Protein AF-A0A942LRW4-F1 (afdb_monomer_lite)

Sequence (94 aa):
MKKIFTTILAILLTAMAYTQTATAPAVGDGSAGNPYQIATLNNLYWISQNPTKWYSHYIQTANINASATSTWNSGAGWQSIGYGNGAKSIQGNL

Structure (mmCIF, N/CA/C/O backbone):
data_AF-A0A942LRW4-F1
#
_entry.id   AF-A0A942LRW4-F1
#
loop_
_atom_site.group_PDB
_atom_site.id
_atom_site.type_symbol
_atom_site.label_atom_id
_atom_site.label_alt_id
_atom_site.label_comp_id
_atom_site.label_asym_id
_atom_site.label_entity_id
_atom_site.label_seq_id
_atom_site.pdbx_PDB_ins_code
_atom_site.Cartn_x
_atom_site.Cartn_y
_atom_site.Cartn_z
_atom_site.occupancy
_atom_site.B_iso_or_equiv
_atom_site.auth_seq_id
_atom_site.auth_comp_id
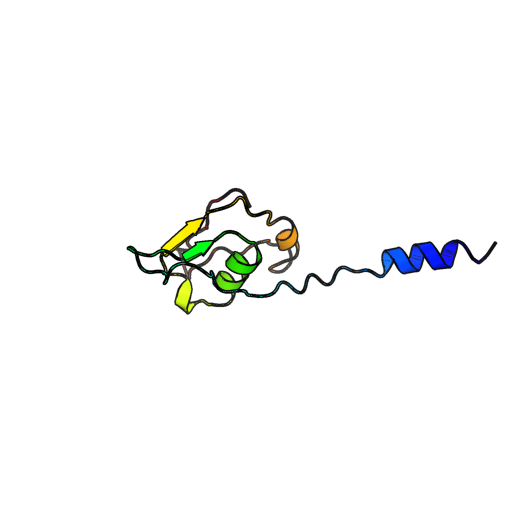_atom_site.auth_asym_id
_atom_site.auth_atom_id
_atom_site.pdbx_PDB_model_num
ATOM 1 N N . MET A 1 1 ? 20.059 -21.332 -42.265 1.00 55.25 1 MET A N 1
ATOM 2 C CA . MET A 1 1 ? 20.295 -21.151 -40.813 1.00 55.25 1 MET A CA 1
ATOM 3 C C . MET A 1 1 ? 20.216 -19.669 -40.414 1.00 55.25 1 MET A C 1
ATOM 5 O O . MET A 1 1 ? 21.213 -19.088 -40.023 1.00 55.25 1 MET A O 1
ATOM 9 N N . LYS A 1 2 ? 19.045 -19.023 -40.559 1.00 43.38 2 LYS A N 1
ATOM 10 C CA . LYS A 1 2 ? 18.832 -17.601 -40.186 1.00 43.38 2 LYS A CA 1
ATOM 11 C C . LYS A 1 2 ? 17.431 -17.293 -39.621 1.00 43.38 2 LYS A C 1
ATOM 13 O O . LYS A 1 2 ? 17.124 -16.139 -39.380 1.00 43.38 2 LYS A O 1
ATOM 18 N N . LYS A 1 3 ? 16.573 -18.305 -39.417 1.00 43.97 3 LYS A N 1
ATOM 19 C CA . LYS A 1 3 ? 15.169 -18.102 -38.998 1.00 43.97 3 LYS A CA 1
ATOM 20 C C . LYS A 1 3 ? 14.856 -18.540 -37.561 1.00 43.97 3 LYS A C 1
ATOM 22 O O . LYS A 1 3 ? 13.791 -18.218 -37.061 1.00 43.97 3 LYS A O 1
ATOM 27 N N . ILE A 1 4 ? 15.785 -19.237 -36.896 1.00 52.34 4 ILE A N 1
ATOM 28 C CA . ILE A 1 4 ? 15.621 -19.685 -35.499 1.00 52.34 4 ILE A CA 1
ATOM 29 C C . ILE A 1 4 ? 16.098 -18.603 -34.507 1.00 52.34 4 ILE A C 1
ATOM 31 O O . ILE A 1 4 ? 15.555 -18.480 -33.416 1.00 52.34 4 ILE A O 1
ATOM 35 N N . PHE A 1 5 ? 17.048 -17.746 -34.905 1.00 51.22 5 PHE A N 1
ATOM 36 C CA . PHE A 1 5 ? 17.563 -16.664 -34.052 1.00 51.22 5 PHE A CA 1
ATOM 37 C C . PHE A 1 5 ? 16.579 -15.501 -33.855 1.00 51.22 5 PHE A C 1
ATOM 39 O O . PHE A 1 5 ? 16.586 -14.860 -32.809 1.00 51.22 5 PHE A O 1
ATOM 46 N N . THR A 1 6 ? 15.697 -15.246 -34.823 1.00 45.19 6 THR A N 1
ATOM 47 C CA . THR A 1 6 ? 14.695 -14.174 -34.728 1.00 45.19 6 THR A CA 1
ATOM 48 C C . THR A 1 6 ? 13.577 -14.478 -33.731 1.00 45.19 6 THR A C 1
ATOM 50 O O . THR A 1 6 ? 13.026 -13.552 -33.147 1.00 45.19 6 THR A O 1
ATOM 53 N N . THR A 1 7 ? 13.259 -15.751 -33.481 1.00 48.81 7 THR A N 1
ATOM 54 C CA . THR A 1 7 ? 12.165 -16.125 -32.569 1.00 48.81 7 THR A CA 1
ATOM 55 C C . THR A 1 7 ? 12.593 -16.081 -31.100 1.00 48.81 7 THR A C 1
ATOM 57 O O . THR A 1 7 ? 11.803 -15.695 -30.248 1.00 48.81 7 THR A O 1
ATOM 60 N N . ILE A 1 8 ? 13.858 -16.391 -30.794 1.00 52.00 8 ILE A N 1
ATOM 61 C CA . ILE A 1 8 ? 14.394 -16.349 -29.420 1.00 52.00 8 ILE A CA 1
ATOM 62 C C . ILE A 1 8 ? 14.589 -14.897 -28.943 1.00 52.00 8 ILE A C 1
ATOM 64 O O . ILE A 1 8 ? 14.372 -14.601 -27.771 1.00 52.00 8 ILE A O 1
ATOM 68 N N . LEU A 1 9 ? 14.896 -13.964 -29.853 1.00 43.59 9 LEU A N 1
ATOM 69 C CA . LEU A 1 9 ? 15.011 -12.536 -29.531 1.00 43.59 9 LEU A CA 1
ATOM 70 C C . LEU A 1 9 ? 13.642 -11.861 -29.305 1.00 43.59 9 LEU A C 1
ATOM 72 O O . LEU A 1 9 ? 13.542 -10.942 -28.501 1.00 43.59 9 LEU A O 1
ATOM 76 N N . ALA A 1 10 ? 12.577 -12.348 -29.954 1.00 48.69 10 ALA A N 1
ATOM 77 C CA . ALA A 1 10 ? 11.210 -11.860 -29.741 1.00 48.69 10 ALA A CA 1
ATOM 78 C C . ALA A 1 10 ? 10.607 -12.330 -28.404 1.00 48.69 10 ALA A C 1
ATOM 80 O O . ALA A 1 10 ? 9.806 -11.616 -27.809 1.00 48.69 10 ALA A O 1
ATOM 81 N N . ILE A 1 11 ? 11.030 -13.495 -27.900 1.00 51.47 11 ILE A N 1
ATOM 82 C CA . ILE A 1 11 ? 10.619 -14.010 -26.583 1.00 51.47 11 ILE A CA 1
ATOM 83 C C . ILE A 1 11 ? 11.421 -13.334 -25.450 1.00 51.47 11 ILE A C 1
ATOM 85 O O . ILE A 1 11 ? 10.922 -13.201 -24.339 1.00 51.47 11 ILE A O 1
ATOM 89 N N . LEU A 1 12 ? 12.626 -12.818 -25.734 1.00 48.56 12 LEU A N 1
ATOM 90 C CA . LEU A 1 12 ? 13.406 -12.001 -24.789 1.00 48.56 12 LEU A CA 1
ATOM 91 C C . LEU A 1 12 ? 12.954 -10.529 -24.707 1.00 48.56 12 LEU A C 1
ATOM 93 O O . LEU A 1 12 ? 13.355 -9.826 -23.783 1.00 48.56 12 LEU A O 1
ATOM 97 N N . LEU A 1 13 ? 12.132 -10.056 -25.654 1.00 46.97 13 LEU A N 1
ATOM 98 C CA . LEU A 1 13 ? 11.635 -8.673 -25.711 1.00 46.97 13 LEU A CA 1
ATOM 99 C C . LEU A 1 13 ? 10.227 -8.511 -25.115 1.00 46.97 13 LEU A C 1
ATOM 101 O O . LEU A 1 13 ? 9.580 -7.487 -25.303 1.00 46.97 13 LEU A O 1
ATOM 105 N N . THR A 1 14 ? 9.749 -9.478 -24.335 1.00 49.00 14 THR A N 1
ATOM 106 C CA . THR A 1 14 ? 8.740 -9.194 -23.310 1.00 49.00 14 THR A CA 1
ATOM 107 C C . THR A 1 14 ? 9.479 -8.869 -22.020 1.00 49.00 14 THR A C 1
ATOM 109 O O . THR A 1 14 ? 9.402 -9.610 -21.040 1.00 49.00 14 THR A O 1
ATOM 112 N N . ALA A 1 15 ? 10.246 -7.774 -22.017 1.00 52.91 15 ALA A N 1
ATOM 113 C CA . ALA A 1 15 ? 10.559 -7.111 -20.763 1.00 52.91 15 ALA A CA 1
ATOM 114 C C . ALA A 1 15 ? 9.197 -6.778 -20.161 1.00 52.91 15 ALA A C 1
ATOM 116 O O . ALA A 1 15 ? 8.497 -5.893 -20.651 1.00 52.91 15 ALA A O 1
ATOM 117 N N . MET A 1 16 ? 8.764 -7.604 -19.211 1.00 53.78 16 MET A N 1
ATOM 118 C CA . MET A 1 16 ? 7.523 -7.419 -18.488 1.00 53.78 16 MET A CA 1
ATOM 119 C C . MET A 1 16 ? 7.662 -6.069 -17.799 1.00 53.78 16 MET A C 1
ATOM 121 O O . MET A 1 16 ? 8.282 -5.954 -16.744 1.00 53.78 16 MET A O 1
ATOM 125 N N . ALA A 1 17 ? 7.168 -5.019 -18.447 1.00 52.31 17 ALA A N 1
ATOM 126 C CA . ALA A 1 17 ? 6.923 -3.761 -17.792 1.00 52.31 17 ALA A CA 1
ATOM 127 C C . ALA A 1 17 ? 5.838 -4.087 -16.771 1.00 52.31 17 ALA A C 1
ATOM 129 O O . ALA A 1 17 ? 4.657 -4.150 -17.104 1.00 52.31 17 ALA A O 1
ATOM 130 N N . TYR A 1 18 ? 6.247 -4.407 -15.544 1.00 58.25 18 TYR A N 1
ATOM 131 C CA . TYR A 1 18 ? 5.332 -4.525 -14.425 1.00 58.25 18 TYR A CA 1
ATOM 132 C C . TYR A 1 18 ? 4.811 -3.115 -14.156 1.00 58.25 18 TYR A C 1
ATOM 134 O O . TYR A 1 18 ? 5.328 -2.391 -13.308 1.00 58.25 18 TYR A O 1
ATOM 142 N N . THR A 1 19 ? 3.811 -2.683 -14.925 1.00 66.56 19 THR A N 1
ATOM 143 C CA . THR A 1 19 ? 3.045 -1.472 -14.645 1.00 66.56 19 THR A CA 1
ATOM 144 C C . THR A 1 19 ? 2.140 -1.797 -13.465 1.00 66.56 19 THR A C 1
ATOM 146 O O . THR A 1 19 ? 0.941 -2.052 -13.620 1.00 66.56 19 THR A O 1
ATOM 149 N N . GLN A 1 20 ? 2.738 -1.893 -12.275 1.00 80.19 20 GLN A N 1
ATOM 150 C CA . GLN A 1 20 ? 1.994 -2.118 -11.049 1.00 80.19 20 GLN A CA 1
ATOM 151 C C . GLN A 1 20 ? 0.942 -1.015 -10.938 1.00 80.19 20 GLN A C 1
ATOM 153 O O . GLN A 1 20 ? 1.264 0.169 -10.907 1.00 80.19 20 GLN A O 1
ATOM 158 N N . THR A 1 21 ? -0.329 -1.404 -10.912 1.00 87.75 21 THR A N 1
ATOM 159 C CA . THR A 1 21 ? -1.428 -0.440 -10.832 1.00 87.75 21 THR A CA 1
ATOM 160 C C . THR A 1 21 ? -1.831 -0.263 -9.375 1.00 87.75 21 THR A C 1
ATOM 162 O O . THR A 1 21 ? -1.981 -1.245 -8.643 1.00 87.75 21 THR A O 1
ATOM 165 N N . ALA A 1 22 ? -1.981 0.986 -8.935 1.00 92.31 22 ALA A N 1
ATOM 166 C CA . ALA A 1 22 ? -2.459 1.301 -7.595 1.00 92.31 22 ALA A CA 1
ATOM 167 C C . ALA A 1 22 ? -3.977 1.115 -7.559 1.00 92.31 22 ALA A C 1
ATOM 169 O O . ALA A 1 22 ? -4.715 1.881 -8.176 1.00 92.31 22 ALA A O 1
ATOM 170 N N . THR A 1 23 ? -4.447 0.100 -6.837 1.00 96.06 23 THR A N 1
ATOM 171 C CA . THR A 1 23 ? -5.878 -0.196 -6.708 1.00 96.06 23 THR A CA 1
ATOM 172 C C . THR A 1 23 ? -6.285 -0.150 -5.244 1.00 96.06 23 THR A C 1
ATOM 174 O O . THR A 1 23 ? -5.773 -0.922 -4.432 1.00 96.06 23 THR A O 1
ATOM 177 N N . ALA A 1 24 ? -7.219 0.743 -4.910 1.00 96.62 24 ALA A N 1
ATOM 178 C CA . ALA A 1 24 ? -7.745 0.842 -3.555 1.00 96.62 24 ALA A CA 1
ATOM 179 C C . ALA A 1 24 ? -8.373 -0.491 -3.102 1.00 96.62 24 ALA A C 1
ATOM 181 O O . ALA A 1 24 ? -8.944 -1.208 -3.931 1.00 96.62 24 ALA A O 1
ATOM 182 N N . PRO A 1 25 ? -8.289 -0.833 -1.806 1.00 96.62 25 PRO A N 1
ATOM 183 C CA . PRO A 1 25 ? -9.061 -1.927 -1.231 1.00 96.62 25 PRO A CA 1
ATOM 184 C C . PRO A 1 25 ? -10.551 -1.752 -1.535 1.00 96.62 25 PRO A C 1
ATOM 186 O O . PRO A 1 25 ? -11.106 -0.676 -1.326 1.00 96.62 25 PRO A O 1
ATOM 189 N N . ALA A 1 26 ? -11.199 -2.807 -2.029 1.00 97.12 26 ALA A N 1
ATOM 190 C CA . ALA A 1 26 ? -12.626 -2.767 -2.356 1.00 97.12 26 ALA A CA 1
ATOM 191 C C . ALA A 1 26 ? -13.529 -2.833 -1.110 1.00 97.12 26 ALA A C 1
ATOM 193 O O . ALA A 1 26 ? -14.714 -2.522 -1.191 1.00 97.12 26 ALA A O 1
ATOM 194 N N . VAL A 1 27 ? -12.974 -3.259 0.030 1.00 97.75 27 VAL A N 1
ATOM 195 C CA . VAL A 1 27 ? -13.691 -3.452 1.294 1.00 97.75 27 VAL A CA 1
ATOM 196 C C . VAL A 1 27 ? -12.952 -2.738 2.421 1.00 97.75 27 VAL A C 1
ATOM 198 O O . VAL A 1 27 ? -11.719 -2.780 2.491 1.00 97.75 27 VAL A O 1
ATOM 201 N N . GLY A 1 28 ? -13.727 -2.127 3.314 1.00 97.19 28 GLY A N 1
ATOM 202 C CA . GLY A 1 28 ? -13.234 -1.326 4.428 1.00 97.19 28 GLY A CA 1
ATOM 203 C C . GLY A 1 28 ? -13.150 0.161 4.104 1.00 97.19 28 GLY A C 1
ATOM 204 O O . GLY A 1 28 ? -13.030 0.559 2.946 1.00 97.19 28 GLY A O 1
ATOM 205 N N . ASP A 1 29 ? -13.198 0.987 5.144 1.00 97.31 29 ASP A N 1
ATOM 206 C CA . ASP A 1 29 ? -12.979 2.438 5.067 1.00 97.31 29 ASP A CA 1
ATOM 207 C C . ASP A 1 29 ? -11.692 2.882 5.782 1.00 97.31 29 ASP A C 1
ATOM 209 O O . ASP A 1 29 ? -11.317 4.056 5.725 1.00 97.31 29 ASP A O 1
ATOM 213 N N . GLY A 1 30 ? -10.984 1.940 6.413 1.00 95.94 30 GLY A N 1
ATOM 214 C CA . GLY A 1 30 ? -9.735 2.192 7.121 1.00 95.94 30 GLY A CA 1
ATOM 215 C C . GLY A 1 30 ? -9.918 2.654 8.566 1.00 95.94 30 GLY A C 1
ATOM 216 O O . GLY A 1 30 ? -8.918 2.960 9.220 1.00 95.94 30 GLY A O 1
ATOM 217 N N . SER A 1 31 ? -11.149 2.702 9.082 1.00 97.12 31 SER A N 1
ATOM 218 C CA . SER A 1 31 ? -11.430 2.896 10.507 1.00 97.12 31 SER A CA 1
ATOM 219 C C . SER A 1 31 ? -11.151 1.626 11.318 1.00 97.12 31 SER A C 1
ATOM 221 O O . SER A 1 31 ? -11.070 0.524 10.778 1.00 97.12 31 SER A O 1
ATOM 223 N N . ALA A 1 32 ? -11.036 1.762 12.642 1.00 94.25 32 ALA A N 1
ATOM 224 C CA . ALA A 1 32 ? -10.813 0.623 13.535 1.00 94.25 32 ALA A CA 1
ATOM 225 C C . ALA A 1 32 ? -11.943 -0.423 13.479 1.00 94.25 32 ALA A C 1
ATOM 227 O O . ALA A 1 32 ? -11.678 -1.614 13.618 1.00 94.25 32 ALA A O 1
ATOM 228 N N . GLY A 1 33 ? -13.191 0.017 13.270 1.00 97.12 33 GLY A N 1
ATOM 229 C CA . GLY A 1 33 ? -14.356 -0.866 13.157 1.00 97.12 33 GLY A CA 1
ATOM 230 C C . GLY A 1 33 ? -14.547 -1.469 11.762 1.00 97.12 33 GLY A C 1
ATOM 231 O O . GLY A 1 33 ? -15.273 -2.450 11.625 1.00 97.1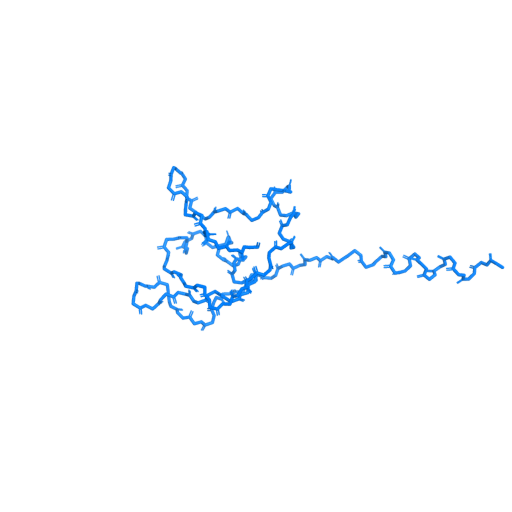2 33 GLY A O 1
ATOM 232 N N . ASN A 1 34 ? -13.901 -0.903 10.739 1.00 97.50 34 ASN A N 1
ATOM 233 C CA . ASN A 1 34 ? -14.031 -1.324 9.346 1.00 97.50 34 ASN A CA 1
ATOM 234 C C . ASN A 1 34 ? -12.688 -1.176 8.589 1.00 97.50 34 ASN A C 1
ATOM 236 O O . ASN A 1 34 ? -12.545 -0.319 7.706 1.00 97.50 34 ASN A O 1
ATOM 240 N N . PRO A 1 35 ? -11.669 -1.982 8.950 1.00 97.19 35 PRO A N 1
ATOM 241 C CA . PRO A 1 35 ? -10.330 -1.880 8.376 1.00 97.19 35 PRO A CA 1
ATOM 242 C C . PRO A 1 35 ? -10.329 -2.199 6.879 1.00 97.19 35 PRO A C 1
ATOM 244 O O . PRO A 1 35 ? -11.094 -3.039 6.406 1.00 97.19 35 PRO A O 1
ATOM 247 N N . TYR A 1 36 ? -9.417 -1.577 6.131 1.00 97.00 36 TYR A N 1
ATOM 248 C CA . TYR A 1 36 ? -9.192 -1.917 4.728 1.00 97.00 36 TYR A CA 1
ATOM 249 C C . TYR A 1 36 ? -8.717 -3.371 4.583 1.00 97.00 36 TYR A C 1
ATOM 251 O O . TYR A 1 36 ? -7.757 -3.782 5.240 1.00 97.00 36 TYR A O 1
ATOM 259 N N . GLN A 1 37 ? -9.348 -4.138 3.693 1.00 96.12 37 GLN A N 1
ATOM 260 C CA . GLN A 1 37 ? -8.978 -5.533 3.434 1.00 96.12 37 GLN A CA 1
ATOM 261 C C . GLN A 1 37 ? -7.973 -5.639 2.286 1.00 96.12 37 GLN A C 1
ATOM 263 O O . GLN A 1 37 ? -8.264 -5.270 1.147 1.00 96.12 37 GLN A O 1
ATOM 268 N N . ILE A 1 38 ? -6.785 -6.161 2.575 1.00 94.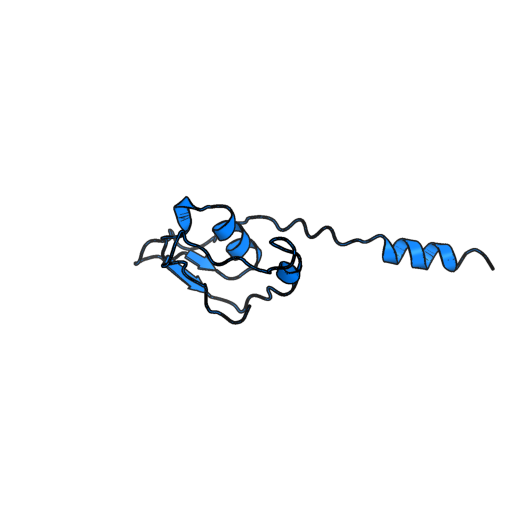44 38 ILE A N 1
ATOM 269 C CA . ILE A 1 38 ? -5.679 -6.262 1.623 1.00 94.44 38 ILE A CA 1
ATOM 270 C C . ILE A 1 38 ? -5.545 -7.716 1.172 1.00 94.44 38 ILE A C 1
ATOM 272 O O . ILE A 1 38 ? -5.193 -8.592 1.961 1.00 94.44 38 ILE A O 1
ATOM 276 N N . ALA A 1 39 ? -5.806 -7.959 -0.112 1.00 94.12 39 ALA A N 1
ATOM 277 C CA . ALA A 1 39 ? -5.731 -9.294 -0.711 1.00 94.12 39 ALA A CA 1
ATOM 278 C C . ALA A 1 39 ? -4.731 -9.387 -1.874 1.00 94.12 39 ALA A C 1
ATOM 280 O O . ALA A 1 39 ? -4.440 -10.481 -2.350 1.00 94.12 39 ALA A O 1
ATOM 281 N N . THR A 1 40 ? -4.219 -8.254 -2.367 1.00 92.44 40 THR A N 1
ATOM 282 C CA . THR A 1 40 ? -3.402 -8.209 -3.587 1.00 92.44 40 THR A CA 1
ATOM 283 C C . THR A 1 40 ? -2.204 -7.277 -3.458 1.00 92.44 40 THR A C 1
ATOM 285 O O . THR A 1 40 ? -2.213 -6.321 -2.676 1.00 92.44 40 THR A O 1
ATOM 288 N N . LEU A 1 41 ? -1.198 -7.503 -4.308 1.00 90.19 41 LEU A N 1
ATOM 289 C CA . LEU A 1 41 ? -0.049 -6.609 -4.432 1.00 90.19 41 LEU A CA 1
ATOM 290 C C . LEU A 1 41 ? -0.458 -5.198 -4.890 1.00 90.19 41 LEU A C 1
ATOM 292 O O . LEU A 1 41 ? 0.134 -4.214 -4.459 1.00 90.19 41 LEU A O 1
ATOM 296 N N . ASN A 1 42 ? -1.518 -5.071 -5.694 1.00 92.25 42 ASN A N 1
ATOM 297 C CA . ASN A 1 42 ? -2.071 -3.779 -6.109 1.00 92.25 42 ASN A CA 1
ATOM 298 C C . ASN A 1 42 ? -2.643 -2.977 -4.935 1.00 92.25 42 ASN A C 1
ATOM 300 O O . ASN A 1 42 ? -2.515 -1.751 -4.925 1.00 92.25 42 ASN A O 1
ATOM 304 N N . ASN A 1 43 ? -3.246 -3.648 -3.946 1.00 93.62 43 ASN A N 1
ATOM 305 C CA . ASN A 1 43 ? -3.719 -2.984 -2.733 1.00 93.62 43 ASN A CA 1
ATOM 306 C C . ASN A 1 43 ? -2.553 -2.499 -1.880 1.00 93.62 43 ASN A C 1
ATOM 308 O O . ASN A 1 43 ? -2.588 -1.361 -1.424 1.00 93.62 43 ASN A O 1
ATOM 312 N N . LEU A 1 44 ? -1.502 -3.314 -1.722 1.00 90.06 44 LEU A N 1
ATOM 313 C CA . LEU A 1 44 ? -0.271 -2.860 -1.073 1.00 90.06 44 LEU A CA 1
ATOM 314 C C . LEU A 1 44 ? 0.283 -1.642 -1.807 1.00 90.06 44 LE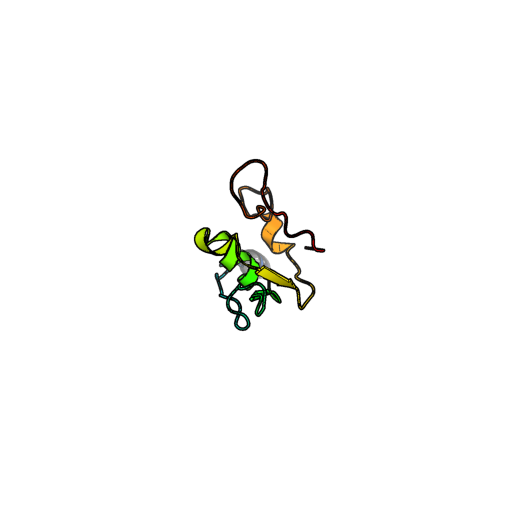U A C 1
ATOM 316 O O . LEU A 1 44 ? 0.420 -0.581 -1.207 1.00 90.06 44 LEU A O 1
ATOM 320 N N . TYR A 1 45 ? 0.488 -1.736 -3.121 1.00 90.12 45 TYR A N 1
ATOM 321 C CA . TYR A 1 45 ? 0.980 -0.614 -3.914 1.00 90.12 45 TYR A CA 1
ATOM 322 C C . TYR A 1 45 ? 0.145 0.651 -3.709 1.00 90.12 45 TYR A C 1
ATOM 324 O O . TYR A 1 45 ? 0.709 1.711 -3.451 1.00 90.12 45 TYR A O 1
ATOM 332 N N . TRP A 1 46 ? -1.183 0.544 -3.706 1.00 93.75 46 TRP A N 1
ATOM 333 C CA . TRP A 1 46 ? -2.055 1.678 -3.422 1.00 93.75 46 TRP A CA 1
ATOM 334 C C . TRP A 1 46 ? -1.758 2.339 -2.075 1.00 93.75 46 TRP A C 1
ATOM 336 O O . TRP A 1 46 ? -1.653 3.562 -2.033 1.00 93.75 46 TRP A O 1
ATOM 346 N N . ILE A 1 47 ? -1.537 1.579 -0.999 1.00 91.31 47 ILE A N 1
ATOM 347 C CA . ILE A 1 47 ? -1.180 2.168 0.300 1.00 91.31 47 ILE A CA 1
ATOM 348 C C . ILE A 1 47 ? 0.123 2.970 0.178 1.00 91.31 47 ILE A C 1
ATOM 350 O O . ILE A 1 47 ? 0.174 4.110 0.635 1.00 91.31 47 ILE A O 1
ATOM 354 N N . SER A 1 48 ? 1.154 2.436 -0.492 1.00 85.94 48 SER A N 1
ATOM 355 C CA . SER A 1 48 ? 2.437 3.149 -0.658 1.00 85.94 48 SER A CA 1
ATOM 356 C C . SER A 1 48 ? 2.284 4.491 -1.376 1.00 85.94 48 SER A C 1
ATOM 358 O O . SER A 1 48 ? 2.965 5.451 -1.033 1.00 85.94 48 SER A O 1
ATOM 360 N N . GLN A 1 49 ? 1.351 4.571 -2.328 1.00 87.94 49 GLN A N 1
ATOM 361 C CA . GLN A 1 49 ? 1.093 5.775 -3.116 1.00 87.94 49 GLN A CA 1
ATOM 362 C C . GLN A 1 49 ? 0.144 6.765 -2.418 1.00 87.94 49 GLN A C 1
ATOM 364 O O . GLN A 1 49 ? -0.069 7.862 -2.927 1.00 87.94 49 GLN A O 1
ATOM 369 N N . ASN A 1 50 ? -0.426 6.414 -1.257 1.00 90.88 50 ASN A N 1
ATOM 370 C CA . ASN A 1 50 ? -1.402 7.238 -0.539 1.00 90.88 50 ASN A CA 1
ATOM 371 C C . ASN A 1 50 ? -0.967 7.499 0.918 1.00 90.88 50 ASN A C 1
ATOM 373 O O . ASN A 1 50 ? -1.528 6.903 1.841 1.00 90.88 50 ASN A O 1
ATOM 377 N N . PRO A 1 51 ? -0.019 8.426 1.168 1.00 89.12 51 PRO A N 1
ATOM 378 C CA . PRO A 1 51 ? 0.486 8.719 2.515 1.00 89.12 51 PRO A CA 1
ATOM 379 C C . PRO A 1 51 ? -0.585 9.103 3.539 1.00 89.12 51 PRO A C 1
ATOM 381 O O . PRO A 1 51 ? -0.485 8.759 4.715 1.00 89.12 51 PRO A O 1
ATOM 384 N N . THR A 1 52 ? -1.663 9.751 3.092 1.00 91.50 52 THR A N 1
ATOM 385 C CA . THR A 1 52 ? -2.819 10.102 3.936 1.00 91.50 52 THR A CA 1
ATOM 386 C C . THR A 1 52 ? -3.553 8.880 4.495 1.00 91.50 52 THR A C 1
ATOM 388 O O . THR A 1 52 ? -4.332 9.008 5.436 1.00 91.50 52 THR A O 1
ATOM 391 N N . LYS A 1 53 ? -3.305 7.689 3.940 1.00 92.81 53 LYS A N 1
ATOM 392 C CA . LYS A 1 53 ? -3.887 6.412 4.362 1.00 92.81 53 LYS A CA 1
ATOM 393 C C . LYS A 1 53 ? -2.944 5.589 5.231 1.00 92.81 53 LYS A C 1
ATOM 395 O O . LYS A 1 53 ? -3.371 4.599 5.810 1.00 92.81 53 LYS A O 1
ATOM 400 N N . TRP A 1 54 ? -1.681 5.975 5.397 1.00 90.19 54 TRP A N 1
ATOM 401 C CA . TRP A 1 54 ? -0.700 5.168 6.138 1.00 90.19 54 TRP A CA 1
ATOM 402 C C . TRP A 1 54 ? -1.073 4.908 7.602 1.00 90.19 54 TRP A C 1
ATOM 404 O O . TRP A 1 54 ? -0.640 3.914 8.178 1.00 90.19 54 TRP A O 1
ATOM 414 N N . TYR A 1 55 ? -1.906 5.770 8.184 1.00 89.56 55 TYR A N 1
ATOM 415 C CA . TYR A 1 55 ? -2.383 5.660 9.563 1.00 89.56 55 TYR A CA 1
ATOM 416 C C . TYR A 1 55 ? -3.753 4.973 9.699 1.00 89.56 55 TYR A C 1
ATOM 418 O O . TYR A 1 55 ? -4.293 4.908 10.800 1.00 89.56 55 TYR A O 1
ATOM 426 N N . SER A 1 56 ? -4.324 4.467 8.603 1.00 92.94 56 SER A N 1
ATOM 427 C CA . SER A 1 56 ? -5.555 3.671 8.628 1.00 92.94 56 SER A CA 1
ATOM 428 C C . SER A 1 56 ? -5.331 2.269 9.209 1.00 92.94 56 SER A C 1
ATOM 430 O O . SER A 1 56 ? -4.201 1.810 9.391 1.00 92.94 56 SER A O 1
ATOM 432 N N . HIS A 1 57 ? -6.429 1.570 9.488 1.00 92.94 57 HIS A N 1
ATOM 433 C CA . HIS A 1 57 ? -6.427 0.173 9.904 1.00 92.94 57 HIS A CA 1
ATOM 434 C C . HIS A 1 57 ? -6.523 -0.763 8.696 1.00 92.94 57 HIS A C 1
ATOM 436 O O . HIS A 1 57 ? -7.257 -0.495 7.742 1.00 92.94 57 HIS A O 1
ATOM 442 N N . TYR A 1 58 ? -5.800 -1.880 8.771 1.00 93.19 58 TYR A N 1
ATOM 443 C CA . TYR A 1 58 ? -5.650 -2.846 7.687 1.00 93.19 58 TYR A CA 1
ATOM 444 C C . TYR A 1 58 ? -5.778 -4.273 8.212 1.00 93.19 58 TYR A C 1
ATOM 446 O O . TYR A 1 58 ? -5.296 -4.576 9.303 1.00 93.19 58 TYR A O 1
ATOM 454 N N . ILE A 1 59 ? -6.372 -5.153 7.410 1.00 93.88 59 ILE A N 1
ATOM 455 C CA . ILE A 1 59 ? -6.362 -6.599 7.627 1.00 93.88 59 ILE A CA 1
ATOM 456 C C . ILE A 1 59 ? -5.990 -7.304 6.325 1.00 93.88 59 ILE A C 1
ATOM 458 O O . ILE A 1 59 ? -6.531 -6.995 5.264 1.00 93.88 59 ILE A O 1
ATOM 462 N N . GLN A 1 60 ? -5.050 -8.243 6.389 1.00 93.31 60 GLN A N 1
ATOM 463 C CA . GLN A 1 60 ? -4.716 -9.084 5.245 1.00 93.31 60 GLN A CA 1
ATOM 464 C C . GLN A 1 60 ? -5.709 -10.246 5.170 1.00 93.31 60 GLN A C 1
ATOM 466 O O . GLN A 1 60 ? -5.918 -10.944 6.159 1.00 93.31 60 GLN A O 1
ATOM 471 N N . THR A 1 61 ? -6.318 -10.455 4.007 1.00 95.44 61 THR A N 1
ATOM 472 C CA . THR A 1 61 ? -7.318 -11.519 3.798 1.00 95.44 61 THR A CA 1
ATOM 473 C C . THR A 1 61 ? -6.847 -12.611 2.841 1.00 95.44 61 THR A C 1
ATOM 475 O O . THR A 1 61 ? -7.524 -13.624 2.685 1.00 95.44 61 THR A O 1
ATOM 478 N N . ALA A 1 62 ? -5.670 -12.440 2.234 1.00 91.56 62 ALA A N 1
ATOM 479 C CA . ALA A 1 62 ? -5.018 -13.440 1.397 1.00 91.56 62 ALA A CA 1
ATOM 480 C C . ALA A 1 62 ? -3.492 -13.328 1.491 1.00 91.56 62 ALA A C 1
ATOM 482 O O . ALA A 1 62 ? -2.956 -12.247 1.742 1.00 91.56 62 ALA A O 1
ATOM 483 N N . ASN A 1 63 ? -2.789 -14.432 1.228 1.00 89.88 63 ASN A N 1
ATOM 484 C CA . ASN A 1 63 ? -1.343 -14.396 1.019 1.00 89.88 63 ASN A CA 1
ATOM 485 C C . ASN A 1 63 ? -1.036 -13.537 -0.211 1.00 89.88 63 ASN A C 1
ATOM 487 O O . ASN A 1 63 ? -1.622 -13.742 -1.275 1.00 89.88 63 ASN A O 1
ATOM 491 N N . ILE A 1 64 ? -0.112 -12.590 -0.072 1.00 87.00 64 ILE A N 1
ATOM 492 C CA . ILE A 1 64 ? 0.266 -11.685 -1.155 1.00 87.00 64 ILE A CA 1
ATOM 493 C C . ILE A 1 64 ? 1.687 -12.025 -1.561 1.00 87.00 64 ILE A C 1
ATOM 495 O O . ILE A 1 64 ? 2.606 -11.815 -0.786 1.00 87.00 64 ILE A O 1
ATOM 499 N N . ASN A 1 65 ? 1.856 -12.520 -2.785 1.00 85.50 65 ASN A N 1
ATOM 500 C CA . ASN A 1 65 ? 3.180 -12.679 -3.366 1.00 85.50 65 ASN A CA 1
ATOM 501 C C . ASN A 1 65 ? 3.723 -11.303 -3.775 1.00 85.50 65 ASN A C 1
ATOM 503 O O . ASN A 1 65 ? 3.225 -10.695 -4.728 1.00 85.50 65 ASN A O 1
ATOM 507 N N . ALA A 1 66 ? 4.743 -10.824 -3.075 1.00 83.31 66 ALA A N 1
ATOM 508 C CA . ALA A 1 66 ? 5.402 -9.557 -3.344 1.00 83.31 66 ALA A CA 1
ATOM 509 C C . ALA A 1 66 ? 6.810 -9.730 -3.928 1.00 83.31 66 ALA A C 1
ATOM 511 O O . ALA A 1 66 ? 7.585 -8.773 -3.943 1.00 83.31 66 ALA A O 1
ATOM 512 N N . SER A 1 67 ? 7.141 -10.895 -4.497 1.00 84.81 67 SER A N 1
ATOM 513 C CA . SER A 1 67 ? 8.415 -11.116 -5.201 1.00 84.81 67 SER A CA 1
ATOM 514 C C . SER A 1 67 ? 8.656 -10.094 -6.323 1.00 84.81 67 SER A C 1
ATOM 516 O O . SER A 1 67 ? 9.791 -9.685 -6.577 1.00 84.81 67 SER A O 1
ATOM 518 N N . ALA A 1 68 ? 7.577 -9.612 -6.951 1.00 84.12 68 ALA A N 1
ATOM 519 C CA . ALA A 1 68 ? 7.606 -8.563 -7.968 1.00 84.12 68 ALA A CA 1
ATOM 520 C C . ALA A 1 68 ? 8.049 -7.190 -7.423 1.00 84.12 68 ALA A C 1
ATOM 522 O O . ALA A 1 68 ? 8.416 -6.316 -8.204 1.00 84.12 68 ALA A O 1
ATOM 523 N N . THR A 1 69 ? 8.056 -6.996 -6.099 1.00 84.81 69 THR A N 1
ATOM 524 C CA . THR A 1 69 ? 8.560 -5.767 -5.468 1.00 84.81 69 THR A CA 1
ATOM 525 C C . THR A 1 69 ? 10.077 -5.715 -5.389 1.00 84.81 69 THR A C 1
ATOM 527 O O . THR A 1 69 ? 10.608 -4.652 -5.109 1.00 84.81 69 THR A O 1
ATOM 530 N N . SER A 1 70 ? 10.792 -6.809 -5.672 1.00 82.06 70 SER A N 1
ATOM 531 C CA . SER A 1 70 ? 12.263 -6.878 -5.598 1.00 82.06 70 SER A CA 1
ATOM 532 C C . SER A 1 70 ? 12.997 -5.814 -6.421 1.00 82.06 70 SER A C 1
ATOM 534 O O . SER A 1 70 ? 14.145 -5.506 -6.126 1.00 82.06 70 SER A O 1
ATOM 536 N N . THR A 1 71 ? 12.352 -5.227 -7.429 1.00 81.50 71 THR A N 1
ATOM 537 C CA . THR A 1 71 ? 12.892 -4.125 -8.241 1.00 81.50 71 THR A CA 1
ATOM 538 C C . THR A 1 71 ? 12.386 -2.743 -7.817 1.00 81.50 71 THR A C 1
ATOM 540 O O . THR A 1 71 ? 12.835 -1.729 -8.351 1.00 81.50 71 THR A O 1
ATOM 543 N N . TRP A 1 72 ? 11.460 -2.669 -6.861 1.00 80.94 72 TRP A N 1
ATOM 544 C CA . TRP A 1 72 ? 10.930 -1.411 -6.340 1.00 80.94 72 TRP A CA 1
ATOM 545 C C . TRP A 1 72 ? 11.961 -0.729 -5.450 1.00 80.94 72 TRP A C 1
ATOM 547 O O . TRP A 1 72 ? 12.859 -1.374 -4.907 1.00 80.94 72 TRP A O 1
ATOM 557 N N . ASN A 1 73 ? 11.824 0.592 -5.304 1.00 75.81 73 ASN A N 1
ATOM 558 C CA . ASN A 1 73 ? 12.674 1.414 -4.439 1.00 75.81 73 ASN A CA 1
ATOM 559 C C . ASN A 1 73 ? 14.170 1.160 -4.675 1.00 75.81 73 ASN A C 1
ATOM 561 O O . ASN A 1 73 ? 14.926 0.890 -3.747 1.00 75.81 73 ASN A O 1
ATOM 565 N N . SER A 1 74 ? 14.585 1.194 -5.945 1.00 80.19 74 SER A N 1
ATOM 566 C CA . SER A 1 74 ? 15.972 0.933 -6.356 1.00 80.19 74 SER A CA 1
ATOM 567 C C . SER A 1 74 ? 16.499 -0.442 -5.919 1.00 80.19 74 SER A C 1
ATOM 569 O O . SER A 1 74 ? 17.677 -0.587 -5.605 1.00 80.19 74 SER A O 1
ATOM 571 N N . GLY A 1 75 ? 15.627 -1.452 -5.891 1.00 78.31 75 GLY A N 1
ATOM 572 C CA . GLY A 1 75 ? 15.972 -2.814 -5.482 1.00 78.31 75 GLY A CA 1
ATOM 573 C C . GLY A 1 75 ? 15.825 -3.088 -3.983 1.00 78.31 75 GLY A C 1
ATOM 574 O O . GLY A 1 75 ? 16.126 -4.191 -3.534 1.00 78.31 75 GLY A O 1
ATOM 575 N N . ALA A 1 76 ? 15.362 -2.112 -3.197 1.00 77.31 76 ALA A N 1
ATOM 576 C CA . ALA A 1 76 ? 15.136 -2.283 -1.762 1.00 77.31 76 ALA A CA 1
ATOM 577 C C . ALA A 1 76 ? 13.861 -3.076 -1.433 1.00 77.31 76 ALA A C 1
ATOM 579 O O . ALA A 1 76 ? 13.647 -3.434 -0.275 1.00 77.31 76 ALA A O 1
ATOM 580 N N . GLY A 1 77 ? 13.012 -3.356 -2.424 1.00 79.25 77 GLY A N 1
ATOM 581 C CA . GLY A 1 77 ? 11.762 -4.065 -2.191 1.00 79.25 77 GLY A CA 1
ATOM 582 C C . GLY A 1 77 ? 10.608 -3.131 -1.842 1.00 79.25 77 GLY A C 1
ATOM 583 O O . GLY A 1 77 ? 10.645 -1.916 -2.054 1.00 79.25 77 GLY A O 1
ATOM 584 N N . TRP A 1 78 ? 9.561 -3.712 -1.265 1.00 79.06 78 TRP A N 1
ATOM 585 C CA . TRP A 1 78 ? 8.478 -2.968 -0.635 1.00 79.06 78 TRP A CA 1
ATOM 586 C C . TRP A 1 78 ? 8.995 -2.074 0.506 1.00 79.06 78 TRP A C 1
ATOM 588 O O . TRP A 1 78 ? 9.619 -2.551 1.453 1.00 79.06 78 TRP A O 1
ATOM 598 N N . GLN A 1 79 ? 8.687 -0.777 0.445 1.00 75.12 79 GLN A N 1
ATOM 599 C CA . GLN A 1 79 ? 9.008 0.163 1.518 1.00 75.12 79 GLN A CA 1
ATOM 600 C C . GLN A 1 79 ? 7.882 0.168 2.555 1.00 75.12 79 GLN A C 1
ATOM 602 O O . GLN A 1 79 ? 6.709 0.334 2.220 1.00 75.12 79 GLN A O 1
ATOM 607 N N . SER A 1 80 ? 8.241 -0.001 3.829 1.00 73.19 80 SER A N 1
ATOM 608 C CA . SER A 1 80 ? 7.303 0.112 4.950 1.00 73.19 80 SER A CA 1
ATOM 609 C C . SER A 1 80 ? 6.596 1.470 4.959 1.00 73.19 80 SER A C 1
ATOM 611 O O . SER A 1 80 ? 7.206 2.491 4.642 1.00 73.19 80 SER A O 1
ATOM 613 N N . ILE A 1 81 ? 5.331 1.488 5.380 1.00 79.19 81 ILE A N 1
ATOM 614 C CA . ILE A 1 81 ? 4.510 2.703 5.436 1.00 79.19 81 ILE A CA 1
ATOM 615 C C . ILE A 1 81 ? 4.713 3.444 6.767 1.00 79.19 81 ILE A C 1
ATOM 617 O O . ILE A 1 81 ? 4.947 2.830 7.806 1.00 79.19 81 ILE A O 1
ATOM 621 N N . GLY A 1 82 ? 4.595 4.771 6.751 1.00 65.94 82 GLY A N 1
ATOM 622 C CA . GLY A 1 82 ? 4.775 5.654 7.912 1.00 65.94 82 GLY A CA 1
ATOM 623 C C . GLY A 1 82 ? 6.005 6.563 7.795 1.00 65.94 82 GLY A C 1
ATOM 624 O O . GLY A 1 82 ? 6.956 6.255 7.082 1.00 65.94 82 GLY A O 1
ATOM 625 N N . TYR A 1 83 ? 5.989 7.696 8.501 1.00 55.72 83 TYR A N 1
ATOM 626 C CA . TYR A 1 83 ? 7.118 8.633 8.576 1.00 55.72 83 TYR A CA 1
ATOM 627 C C . TYR A 1 83 ? 7.815 8.540 9.950 1.00 55.72 83 TYR A C 1
ATOM 629 O O . TYR A 1 83 ? 7.148 8.577 10.983 1.00 55.72 83 TYR A O 1
ATOM 637 N N . GLY A 1 84 ? 9.153 8.455 9.973 1.00 59.28 84 GLY A N 1
ATOM 638 C CA . GLY A 1 84 ? 9.981 8.503 11.195 1.00 59.28 84 GLY A CA 1
ATOM 639 C C . GLY A 1 84 ? 10.169 7.165 11.932 1.00 59.28 84 GLY A C 1
ATOM 640 O O . GLY A 1 84 ? 9.870 6.102 11.395 1.00 59.28 84 GLY A O 1
ATOM 641 N N . ASN A 1 85 ? 10.641 7.218 13.189 1.00 55.53 85 ASN A N 1
ATOM 642 C CA . ASN A 1 85 ? 10.928 6.063 14.073 1.00 55.53 85 ASN A CA 1
ATOM 643 C C . ASN A 1 85 ? 9.714 5.144 14.376 1.00 55.53 85 ASN A C 1
ATOM 645 O O . ASN A 1 85 ? 9.833 4.211 15.163 1.00 55.53 85 ASN A O 1
ATOM 649 N N . GLY A 1 86 ? 8.544 5.417 13.786 1.00 53.00 86 GLY A N 1
ATOM 650 C CA . GLY A 1 86 ? 7.297 4.666 13.941 1.00 53.00 86 GLY A CA 1
ATOM 651 C C . GLY A 1 86 ? 6.746 4.096 12.631 1.00 53.00 86 GLY A C 1
ATOM 652 O O . GLY A 1 86 ? 5.538 3.876 12.544 1.00 53.00 86 GLY A O 1
ATOM 653 N N . ALA A 1 87 ? 7.585 3.897 11.605 1.00 54.59 87 ALA A N 1
ATOM 654 C CA . ALA A 1 87 ? 7.180 3.211 10.379 1.00 54.59 87 ALA A CA 1
ATOM 655 C C . ALA A 1 87 ? 6.523 1.861 10.724 1.00 54.59 87 ALA A C 1
ATOM 657 O O . ALA A 1 87 ? 7.139 0.988 11.338 1.00 54.59 87 ALA A O 1
ATOM 658 N N . LYS A 1 88 ? 5.250 1.694 10.353 1.00 57.78 88 LYS A N 1
ATOM 659 C CA . LYS A 1 88 ? 4.541 0.423 10.480 1.00 57.78 88 LYS A CA 1
ATOM 660 C C . LYS A 1 88 ? 4.988 -0.448 9.316 1.00 57.78 88 LYS A C 1
ATOM 662 O O . LYS A 1 88 ? 4.508 -0.319 8.189 1.00 57.78 88 LYS A O 1
ATOM 667 N N . SER A 1 89 ? 5.925 -1.351 9.584 1.00 55.72 89 SER A N 1
ATOM 668 C CA . SER A 1 89 ? 6.121 -2.491 8.703 1.00 55.72 89 SER A CA 1
ATOM 669 C C . SER A 1 89 ? 4.819 -3.291 8.694 1.00 55.72 89 SER A C 1
ATOM 671 O O . SER A 1 89 ? 4.298 -3.684 9.738 1.00 55.72 89 SER A O 1
ATOM 673 N N . ILE A 1 90 ? 4.253 -3.506 7.507 1.00 56.69 90 ILE A N 1
ATOM 674 C CA . ILE A 1 90 ? 3.245 -4.550 7.347 1.00 56.69 90 ILE A CA 1
ATOM 675 C C . ILE A 1 90 ? 4.039 -5.856 7.426 1.00 56.69 90 ILE A C 1
ATOM 677 O O . ILE A 1 90 ? 4.583 -6.317 6.428 1.00 56.69 90 ILE A O 1
ATOM 681 N N . 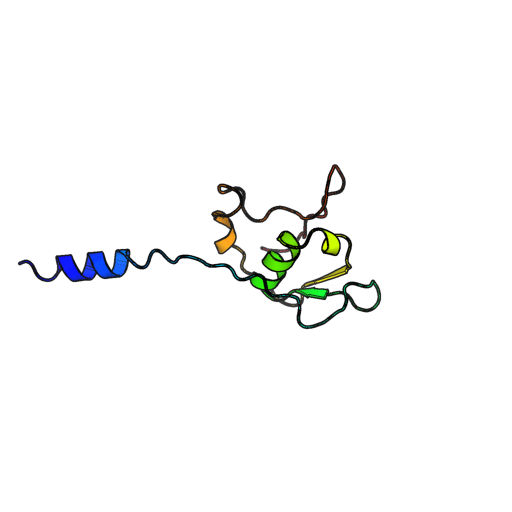GLN A 1 91 ? 4.224 -6.375 8.643 1.00 39.81 91 GLN A N 1
ATOM 682 C CA . GLN A 1 91 ? 4.817 -7.691 8.850 1.00 39.81 91 GLN A CA 1
ATOM 683 C C . GLN A 1 91 ? 3.789 -8.739 8.431 1.00 39.81 91 GLN A C 1
ATOM 685 O O . GLN A 1 91 ? 2.870 -9.070 9.173 1.00 39.81 91 GLN A O 1
ATOM 690 N N . GLY A 1 92 ? 3.950 -9.237 7.216 1.00 44.31 92 GLY A N 1
ATOM 691 C CA . GLY A 1 92 ? 3.300 -10.431 6.700 1.00 44.31 92 GLY A CA 1
ATOM 692 C C . GLY A 1 92 ? 4.272 -11.111 5.746 1.00 44.31 92 GLY A C 1
ATOM 693 O O . GLY A 1 92 ? 5.201 -10.461 5.266 1.00 44.31 92 GLY A O 1
ATOM 694 N N . ASN A 1 93 ? 4.084 -12.408 5.502 1.00 37.44 93 ASN A N 1
ATOM 695 C CA . ASN A 1 93 ? 4.804 -13.129 4.452 1.00 37.44 93 ASN A CA 1
ATOM 696 C C . ASN A 1 93 ? 4.485 -12.457 3.102 1.00 37.44 93 ASN A C 1
ATOM 698 O O . ASN A 1 93 ? 3.442 -12.723 2.502 1.00 37.44 93 ASN A O 1
ATOM 702 N N . LEU A 1 94 ? 5.347 -11.524 2.709 1.00 44.47 94 LEU A N 1
ATOM 703 C CA . LEU A 1 94 ? 5.451 -10.929 1.382 1.00 44.47 94 LEU A CA 1
ATOM 704 C C . LEU A 1 94 ? 6.221 -11.882 0.460 1.00 44.47 94 LEU A C 1
ATOM 706 O O . LEU A 1 94 ? 7.166 -12.534 0.960 1.00 44.47 94 LEU A O 1
#

pLDDT: mean 76.5, std 19.24, range [37.44, 97.75]

Radius of gyration: 17.87 Å; chains: 1; bounding box: 35×31×55 Å

Secondary structure (DSSP, 8-state):
--SSHHHHHHHTT------------SS--SBTTBPEEE-SHHHHHHHHH-GGGTTS-EEE-S----GGGGGSGGGT-SPPBSSSTT-B---S--

Foldseek 3Di:
DPPPVVVVVVVVPPPPPCPQAQDDQPWFPQAPVTRREDAEPNNLVNQVVCLVSLNG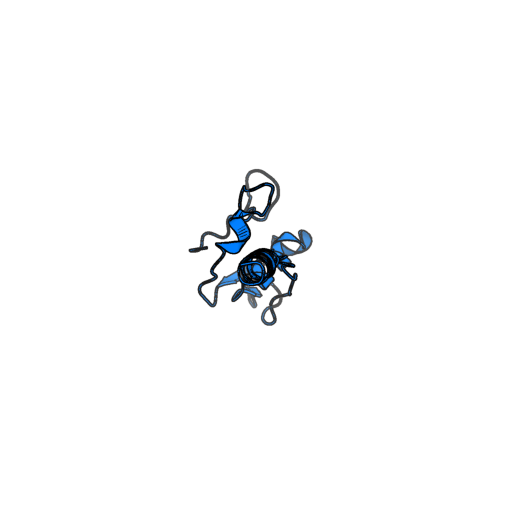HYDYPHDYDQPVQCPPPVRPGRDFHDDDPPGDRPPDND